Protein AF-A0A819U4Q6-F1 (afdb_monomer_lite)

Radius of gyration: 15.38 Å; chains: 1; bounding box: 32×33×44 Å

Organism: NCBI:txid433720

Foldseek 3Di:
DVCQVVDPDDPAAWDKDKDAPVAPVCPVHDIAIETEQPNVPDGPDQVCVVVVQVVCCVVDPPHHYDYDYPPDVVVVVRVVRVVVVVVVVVVVVD

pLDDT: mean 86.05, std 11.9, range [38.5, 95.38]

Structure (mmCIF, N/CA/C/O backbone):
data_AF-A0A819U4Q6-F1
#
_entry.id   AF-A0A819U4Q6-F1
#
loop_
_atom_site.group_PDB
_atom_site.id
_atom_site.type_symbol
_atom_site.label_atom_id
_atom_site.label_alt_id
_atom_site.label_comp_id
_atom_site.label_asym_id
_atom_site.label_entity_id
_atom_site.label_seq_id
_atom_site.pdbx_PDB_ins_code
_atom_site.Cartn_x
_atom_site.Cartn_y
_atom_site.Cartn_z
_atom_site.occupancy
_atom_site.B_iso_or_equiv
_atom_site.auth_seq_id
_atom_site.auth_comp_id
_atom_site.auth_asym_id
_atom_site.auth_atom_id
_atom_site.pdbx_PDB_model_num
ATOM 1 N N . ALA A 1 1 ? 9.837 -18.070 -0.884 1.00 52.59 1 ALA A N 1
ATOM 2 C CA . ALA A 1 1 ? 10.863 -17.119 -0.398 1.00 52.59 1 ALA A CA 1
ATOM 3 C C . ALA A 1 1 ? 12.278 -17.406 -0.926 1.00 52.59 1 ALA A C 1
ATOM 5 O O . ALA A 1 1 ? 12.897 -16.472 -1.402 1.00 52.59 1 ALA A O 1
ATOM 6 N N . ARG A 1 2 ? 12.801 -18.649 -0.916 1.00 38.50 2 ARG A N 1
ATOM 7 C CA . ARG A 1 2 ? 14.210 -18.930 -1.306 1.00 38.50 2 ARG A CA 1
ATOM 8 C C . ARG A 1 2 ? 14.632 -18.502 -2.726 1.00 38.50 2 ARG A C 1
ATOM 10 O O . ARG A 1 2 ? 15.805 -18.230 -2.922 1.00 38.50 2 ARG A O 1
ATOM 17 N N . LEU A 1 3 ? 13.706 -18.417 -3.684 1.00 51.00 3 LEU A N 1
ATOM 18 C CA . LEU A 1 3 ? 13.999 -18.011 -5.070 1.00 51.00 3 LEU A CA 1
ATOM 19 C C . LEU A 1 3 ? 13.847 -16.501 -5.329 1.00 51.00 3 LEU A C 1
ATOM 21 O O . LEU A 1 3 ? 14.268 -16.028 -6.376 1.00 51.00 3 LEU A O 1
ATOM 25 N N . ALA A 1 4 ? 13.274 -15.731 -4.395 1.00 54.53 4 ALA A N 1
ATOM 26 C CA . ALA A 1 4 ? 13.091 -14.288 -4.588 1.00 54.53 4 ALA A CA 1
ATOM 27 C C . ALA A 1 4 ? 14.435 -13.535 -4.616 1.00 54.53 4 ALA A C 1
ATOM 29 O O . ALA A 1 4 ? 14.561 -12.520 -5.289 1.00 54.53 4 ALA A O 1
ATOM 30 N N . ASN A 1 5 ? 15.455 -14.081 -3.948 1.00 54.88 5 ASN A N 1
ATOM 31 C CA . ASN A 1 5 ? 16.778 -13.469 -3.808 1.00 54.88 5 ASN A CA 1
ATOM 32 C C . ASN A 1 5 ? 17.690 -13.697 -5.033 1.00 54.88 5 ASN A C 1
ATOM 34 O O . ASN A 1 5 ? 18.826 -13.232 -5.034 1.00 54.88 5 ASN A O 1
ATOM 38 N N . TRP A 1 6 ? 17.223 -14.443 -6.041 1.00 57.81 6 TRP A N 1
ATOM 39 C CA . TRP A 1 6 ? 17.929 -14.715 -7.304 1.00 57.81 6 TRP A CA 1
ATOM 40 C C . TRP A 1 6 ? 17.238 -14.096 -8.519 1.00 57.81 6 TRP A C 1
ATOM 42 O O . TRP A 1 6 ? 17.669 -14.310 -9.648 1.00 57.81 6 TRP A O 1
ATOM 52 N N . SER A 1 7 ? 16.159 -13.344 -8.308 1.00 68.12 7 SER A N 1
ATOM 53 C CA . SER A 1 7 ? 15.531 -12.614 -9.399 1.00 68.12 7 SER A CA 1
ATOM 54 C C . SER A 1 7 ? 16.463 -11.492 -9.850 1.00 68.12 7 SER A C 1
ATOM 56 O O . SER A 1 7 ? 16.798 -10.613 -9.059 1.00 68.12 7 SER A O 1
ATOM 58 N N . GLU A 1 8 ? 16.846 -11.496 -11.126 1.00 76.25 8 GLU A N 1
ATOM 59 C CA . GLU A 1 8 ? 17.567 -10.377 -11.756 1.00 76.25 8 GLU A CA 1
ATOM 60 C C . GLU A 1 8 ? 16.701 -9.105 -11.832 1.00 76.25 8 GLU A C 1
ATOM 62 O O . GLU A 1 8 ? 17.204 -8.011 -12.079 1.00 76.25 8 GLU A O 1
ATOM 67 N N . TYR A 1 9 ? 15.394 -9.241 -11.578 1.00 69.88 9 TYR A N 1
ATOM 68 C CA . TYR A 1 9 ? 14.414 -8.165 -11.629 1.00 69.88 9 TYR A CA 1
ATOM 69 C C . TYR A 1 9 ? 13.747 -7.951 -10.269 1.00 69.88 9 TYR A C 1
ATOM 71 O O . TYR A 1 9 ? 13.280 -8.893 -9.622 1.00 69.88 9 TYR A O 1
ATOM 79 N N . ILE A 1 10 ? 13.651 -6.688 -9.854 1.00 68.12 10 ILE A N 1
ATOM 80 C CA . ILE A 1 10 ? 12.927 -6.279 -8.648 1.00 68.12 10 ILE A CA 1
ATOM 81 C C . ILE A 1 10 ? 11.431 -6.197 -8.978 1.00 68.12 10 ILE A C 1
ATOM 83 O O . ILE A 1 10 ? 11.014 -5.356 -9.770 1.00 68.12 10 ILE A O 1
ATOM 87 N N . CYS A 1 11 ? 10.613 -7.050 -8.352 1.00 70.38 11 CYS A N 1
ATOM 88 C CA . CYS A 1 11 ? 9.153 -7.021 -8.523 1.00 70.38 11 CYS A CA 1
ATOM 89 C C . CYS A 1 11 ? 8.470 -5.918 -7.698 1.00 70.38 11 CYS A C 1
ATOM 91 O O . CYS A 1 11 ? 7.378 -5.476 -8.045 1.00 70.38 11 CYS A O 1
ATOM 93 N N . TYR A 1 12 ? 9.090 -5.501 -6.593 1.00 80.50 12 TYR A N 1
ATOM 94 C CA . TYR A 1 12 ? 8.592 -4.459 -5.702 1.00 80.50 12 TYR A CA 1
ATOM 95 C C . TYR A 1 12 ? 9.734 -3.887 -4.859 1.00 80.50 12 TYR A C 1
ATOM 97 O O . TYR A 1 12 ? 10.564 -4.643 -4.355 1.00 80.50 12 TYR A O 1
ATOM 105 N N . ALA A 1 13 ? 9.748 -2.567 -4.687 1.00 84.19 13 ALA A N 1
ATOM 106 C CA . ALA A 1 13 ? 10.605 -1.872 -3.737 1.00 84.19 13 ALA A CA 1
ATOM 107 C C . ALA A 1 13 ? 9.809 -0.707 -3.137 1.00 84.19 13 ALA A C 1
ATOM 109 O O . ALA A 1 13 ? 9.360 0.176 -3.866 1.00 84.19 13 ALA A O 1
ATOM 110 N N . GLY A 1 14 ? 9.605 -0.738 -1.824 1.00 89.88 14 GLY A N 1
ATOM 111 C CA . GLY A 1 14 ? 8.781 0.224 -1.102 1.00 89.88 14 GLY A CA 1
ATOM 112 C C . GLY A 1 14 ? 8.445 -0.254 0.306 1.00 89.88 14 GLY A C 1
ATOM 113 O O . GLY A 1 14 ? 8.948 -1.299 0.737 1.00 89.88 14 GLY A O 1
ATOM 114 N N . GLU A 1 15 ? 7.584 0.491 0.990 1.00 91.81 15 GLU A N 1
ATOM 115 C CA . GLU A 1 15 ? 7.069 0.147 2.310 1.00 91.81 15 GLU A CA 1
ATOM 116 C C . GLU A 1 15 ? 5.594 -0.261 2.260 1.00 91.81 15 GLU A C 1
ATOM 118 O O . GLU A 1 15 ? 4.828 0.101 1.362 1.00 91.81 15 GLU A O 1
ATOM 123 N N . PHE A 1 16 ? 5.180 -1.041 3.257 1.00 93.00 16 PHE A N 1
ATOM 124 C CA . PHE A 1 16 ? 3.780 -1.394 3.430 1.00 93.00 16 PHE A CA 1
ATOM 125 C C . PHE A 1 16 ? 3.361 -1.305 4.893 1.00 93.00 16 PHE A C 1
ATOM 127 O O . PHE A 1 16 ? 4.138 -1.600 5.802 1.00 93.00 16 PHE A O 1
ATOM 134 N N . HIS A 1 17 ? 2.108 -0.925 5.121 1.00 92.12 17 HIS A N 1
ATOM 135 C CA . HIS A 1 17 ? 1.524 -0.843 6.454 1.00 92.12 17 HIS A CA 1
ATOM 136 C C . HIS A 1 17 ? 0.016 -1.098 6.421 1.00 92.12 17 HIS A C 1
ATOM 138 O O . HIS A 1 17 ? -0.646 -0.980 5.391 1.00 92.12 17 HIS A O 1
ATOM 144 N N . LEU A 1 18 ? -0.538 -1.461 7.575 1.00 92.81 18 LEU A N 1
ATOM 145 C CA . LEU A 1 18 ? -1.979 -1.592 7.765 1.00 92.81 18 LEU A CA 1
ATOM 146 C C . LEU A 1 18 ? -2.562 -0.253 8.206 1.00 92.81 18 LEU A C 1
ATOM 148 O O . LEU A 1 18 ? -1.985 0.422 9.060 1.00 92.81 18 LEU A O 1
ATOM 152 N N . ARG A 1 19 ? -3.740 0.092 7.687 1.00 92.50 19 ARG A N 1
ATOM 153 C CA . ARG A 1 19 ? -4.543 1.195 8.223 1.00 92.50 19 ARG A CA 1
ATOM 154 C C . ARG A 1 19 ? -6.035 0.866 8.186 1.00 92.50 19 ARG A C 1
ATOM 156 O O . ARG A 1 19 ? -6.453 0.036 7.374 1.00 92.50 19 ARG A O 1
ATOM 163 N N . PRO A 1 20 ? -6.863 1.528 9.006 1.00 93.50 20 PRO A N 1
ATOM 164 C CA . PRO A 1 20 ? -8.306 1.450 8.849 1.00 93.50 20 PRO A CA 1
ATOM 165 C C . PRO A 1 20 ? -8.717 2.074 7.514 1.00 93.50 20 PRO A C 1
ATOM 167 O O . PRO A 1 20 ? -8.346 3.210 7.206 1.00 93.50 20 PRO A O 1
ATOM 170 N N . LYS A 1 21 ? -9.519 1.349 6.739 1.00 90.06 21 LYS A N 1
ATOM 171 C CA . LYS A 1 21 ? -9.951 1.723 5.383 1.00 90.06 21 LYS A CA 1
ATOM 172 C C . LYS A 1 21 ? -10.677 3.066 5.335 1.00 90.06 21 LYS A C 1
ATOM 174 O O . LYS A 1 21 ? -10.600 3.795 4.352 1.00 90.06 21 LYS A O 1
ATOM 179 N N . PHE A 1 22 ? -11.373 3.409 6.416 1.00 87.19 22 PHE A N 1
ATOM 180 C CA . PHE A 1 22 ? -12.146 4.645 6.537 1.00 87.19 22 PHE A CA 1
ATOM 181 C C . PHE A 1 22 ? -11.458 5.710 7.404 1.00 87.19 22 PHE A C 1
ATOM 183 O O . PHE A 1 22 ? -12.117 6.631 7.890 1.00 87.19 22 PHE A O 1
ATOM 190 N N . GLY A 1 23 ? -10.140 5.589 7.585 1.00 85.75 23 GLY A N 1
ATOM 191 C CA . GLY A 1 23 ? -9.309 6.536 8.320 1.00 85.75 23 GLY A CA 1
ATOM 192 C C . GLY A 1 2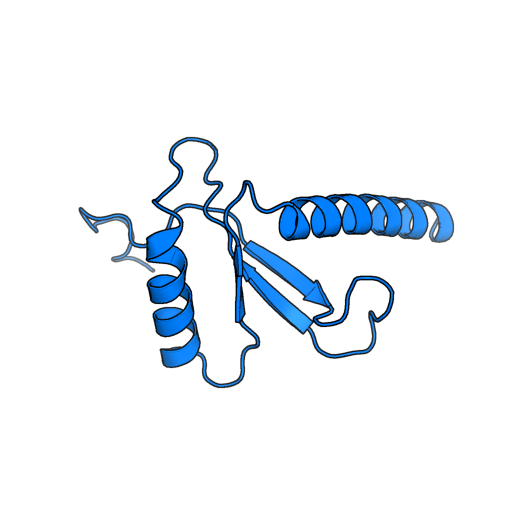3 ? -9.150 6.204 9.802 1.00 85.75 23 GLY A C 1
ATOM 193 O O . GLY A 1 23 ? -9.914 5.443 10.398 1.00 85.75 23 GLY A O 1
ATOM 194 N N . TRP A 1 24 ? -8.145 6.813 10.427 1.00 87.50 24 TRP A N 1
ATOM 195 C CA . TRP A 1 24 ? -7.700 6.438 11.769 1.00 87.50 24 TRP A CA 1
ATOM 196 C C . TRP A 1 24 ? -8.678 6.758 12.911 1.00 87.50 24 TRP A C 1
ATOM 198 O O . TRP A 1 24 ? -8.452 6.360 14.052 1.00 87.50 24 TRP A O 1
ATOM 208 N N . THR A 1 25 ? -9.785 7.443 12.625 1.00 84.12 25 THR A N 1
ATOM 209 C CA . THR A 1 25 ? -10.880 7.664 13.581 1.00 84.12 25 THR A CA 1
ATOM 210 C C . THR A 1 25 ? -11.823 6.463 13.701 1.00 84.12 25 THR A C 1
ATOM 212 O O . THR A 1 25 ? -12.571 6.380 14.674 1.00 84.12 25 THR A O 1
ATOM 215 N N . LYS A 1 26 ? -11.785 5.518 12.752 1.00 85.44 26 LYS A N 1
ATOM 216 C CA . LYS A 1 26 ? -12.677 4.350 12.673 1.00 85.44 26 LYS A CA 1
ATOM 217 C C . LYS A 1 26 ? -11.908 3.033 12.825 1.00 85.44 26 LYS A C 1
ATOM 219 O O . LYS A 1 26 ? -11.920 2.183 11.944 1.00 85.44 26 LYS A O 1
ATOM 224 N N . LEU A 1 27 ? -11.238 2.858 13.964 1.00 80.00 27 LEU A N 1
ATOM 225 C CA . LEU A 1 27 ? -10.376 1.694 14.242 1.00 80.00 27 LEU A CA 1
ATOM 226 C C . LEU A 1 27 ? -11.120 0.343 14.297 1.00 80.00 27 LEU A C 1
ATOM 228 O O . LEU A 1 27 ? -10.509 -0.696 14.061 1.00 80.00 27 LEU A O 1
ATOM 232 N N . ASN A 1 28 ? -12.421 0.355 14.601 1.00 80.50 28 ASN A N 1
ATOM 233 C CA . ASN A 1 28 ? -13.244 -0.856 14.749 1.00 80.50 28 ASN A CA 1
ATOM 234 C C . ASN A 1 28 ? -13.865 -1.345 13.429 1.00 80.50 28 ASN A C 1
ATOM 236 O O . ASN A 1 28 ? -14.710 -2.236 13.447 1.00 80.50 28 ASN A O 1
ATOM 240 N N . ASP A 1 29 ? -13.510 -0.716 12.312 1.00 85.50 29 ASP A N 1
ATOM 241 C CA . ASP A 1 29 ? -14.075 -0.994 10.994 1.00 85.50 29 ASP A CA 1
ATOM 242 C C . ASP A 1 29 ? -13.123 -1.874 10.159 1.00 85.50 29 ASP A C 1
ATOM 244 O O . ASP A 1 29 ? -12.173 -2.467 10.677 1.00 85.50 29 ASP A O 1
ATOM 248 N N . GLU A 1 30 ? -13.369 -1.974 8.855 1.00 91.19 30 GLU A N 1
ATOM 249 C CA . GLU A 1 30 ? -12.499 -2.676 7.917 1.00 91.19 30 GLU A CA 1
ATOM 250 C C . GLU A 1 30 ? -11.081 -2.091 7.865 1.00 91.19 30 GLU A C 1
ATOM 252 O O . GLU A 1 30 ? -10.862 -0.876 7.866 1.00 91.19 30 GLU A O 1
ATOM 257 N N . TRP A 1 31 ? -10.109 -2.986 7.710 1.00 93.56 31 TRP A N 1
ATOM 258 C CA . TRP A 1 31 ? -8.703 -2.650 7.525 1.00 93.56 31 TRP A CA 1
ATOM 259 C C . TRP A 1 31 ? -8.288 -2.859 6.075 1.00 93.56 31 TRP A C 1
ATOM 261 O O . TRP A 1 31 ? -8.848 -3.700 5.366 1.00 93.56 31 TRP A O 1
ATOM 271 N N . GLU A 1 32 ? -7.292 -2.096 5.645 1.00 95.12 32 GLU A N 1
ATOM 272 C CA . GLU A 1 32 ? -6.647 -2.248 4.350 1.00 95.12 32 GLU A CA 1
ATOM 273 C C . GLU A 1 32 ? -5.126 -2.291 4.480 1.00 95.12 32 GLU A C 1
ATOM 275 O O . GLU A 1 32 ? -4.534 -1.720 5.401 1.00 95.12 32 GLU A O 1
ATOM 280 N N . LEU A 1 33 ? -4.507 -2.989 3.533 1.00 95.38 33 LEU A N 1
ATOM 281 C CA . LEU A 1 33 ? -3.068 -3.057 3.371 1.00 95.38 33 LEU A CA 1
ATOM 282 C C . LEU A 1 33 ? -2.639 -2.009 2.346 1.00 95.38 33 LEU A C 1
ATOM 284 O O . LEU A 1 33 ? -3.053 -2.045 1.183 1.00 95.38 33 LEU A O 1
ATOM 288 N N . VAL A 1 34 ? -1.826 -1.069 2.804 1.00 95.00 34 VAL A N 1
ATOM 289 C CA . VAL A 1 34 ? -1.288 0.030 2.012 1.00 95.00 34 VAL A CA 1
ATOM 290 C C . VAL A 1 34 ? 0.120 -0.332 1.582 1.00 95.00 34 VAL A C 1
ATOM 292 O O . VAL A 1 34 ? 0.924 -0.713 2.426 1.00 95.00 34 VAL A O 1
ATOM 295 N N . PHE A 1 35 ? 0.418 -0.182 0.295 1.00 94.88 35 PHE A N 1
ATOM 296 C CA . PHE A 1 35 ? 1.775 -0.264 -0.242 1.00 94.88 35 PHE A CA 1
ATOM 297 C C . PHE A 1 35 ? 2.160 1.059 -0.892 1.00 94.88 35 PHE A C 1
ATOM 299 O O . PHE A 1 35 ? 1.346 1.670 -1.585 1.00 94.88 35 PHE A O 1
ATOM 306 N N . ASP A 1 36 ? 3.412 1.458 -0.745 1.00 94.06 36 ASP A N 1
ATOM 307 C CA . ASP A 1 36 ? 3.998 2.567 -1.490 1.00 94.06 36 ASP A CA 1
ATOM 308 C C . ASP A 1 36 ? 5.253 2.135 -2.253 1.00 94.06 36 ASP A C 1
ATOM 310 O O . ASP A 1 36 ? 5.650 0.971 -2.227 1.00 94.06 36 ASP A O 1
ATOM 314 N N . ASN A 1 37 ? 5.848 3.069 -2.987 1.00 92.69 37 ASN A N 1
ATOM 315 C CA . ASN A 1 37 ? 7.099 2.913 -3.729 1.00 92.69 37 ASN A CA 1
ATOM 316 C C . ASN A 1 37 ? 8.291 3.626 -3.048 1.00 92.69 37 ASN A C 1
ATOM 318 O O . ASN A 1 37 ? 9.282 3.941 -3.714 1.00 92.69 37 ASN A O 1
ATOM 322 N N . ALA A 1 38 ? 8.234 3.912 -1.744 1.00 89.56 38 ALA A N 1
ATOM 323 C CA . ALA A 1 38 ? 9.346 4.504 -0.997 1.00 89.56 38 ALA A CA 1
ATOM 324 C C . ALA A 1 38 ? 10.285 3.423 -0.454 1.00 89.56 38 ALA A C 1
ATOM 326 O O . ALA A 1 38 ? 10.160 2.991 0.681 1.00 89.56 38 ALA A O 1
ATOM 327 N N . SER A 1 39 ? 11.267 2.973 -1.241 1.00 80.06 39 SER A N 1
ATOM 328 C CA . SER A 1 39 ? 12.234 1.969 -0.754 1.00 80.06 39 SER A CA 1
ATOM 329 C C . SER A 1 39 ? 13.439 2.563 -0.003 1.00 80.06 39 SER A C 1
ATOM 331 O O . SER A 1 39 ? 14.339 1.823 0.400 1.00 80.06 39 SER A O 1
ATOM 333 N N . GLY A 1 40 ? 13.538 3.893 0.093 1.00 78.12 40 GLY A N 1
ATOM 334 C CA . GLY A 1 40 ? 14.679 4.617 0.672 1.00 78.12 40 GLY A CA 1
ATOM 335 C C . GLY A 1 40 ? 15.916 4.741 -0.235 1.00 78.12 40 GLY A C 1
ATOM 336 O O . GLY A 1 40 ? 16.603 5.756 -0.175 1.00 78.12 40 GLY A O 1
ATOM 337 N N . THR A 1 41 ? 16.192 3.762 -1.103 1.00 77.06 41 THR A N 1
ATOM 338 C CA . THR A 1 41 ? 17.351 3.766 -2.025 1.00 77.06 41 THR A CA 1
ATOM 339 C C . THR A 1 41 ? 16.960 3.810 -3.501 1.00 77.06 41 THR A C 1
ATOM 341 O O . THR A 1 41 ? 17.691 4.381 -4.308 1.00 77.06 41 THR A O 1
ATOM 344 N N . TYR A 1 42 ? 15.806 3.247 -3.863 1.00 77.06 42 TYR A N 1
ATOM 345 C CA . TYR A 1 42 ? 15.275 3.266 -5.221 1.00 77.06 42 TYR A CA 1
ATOM 346 C C . TYR A 1 42 ? 13.747 3.257 -5.189 1.00 77.06 42 TYR A C 1
ATOM 348 O O . TYR A 1 42 ? 13.141 2.338 -4.654 1.00 77.06 42 TYR A O 1
ATOM 356 N N . SER A 1 43 ? 13.116 4.254 -5.801 1.00 83.12 43 SER A N 1
ATOM 357 C CA . SER A 1 43 ? 11.657 4.316 -5.906 1.00 83.12 43 SER A CA 1
ATOM 358 C C . SER A 1 43 ? 11.199 3.887 -7.301 1.00 83.12 43 SER A C 1
ATOM 360 O O . SER A 1 43 ? 11.455 4.617 -8.264 1.00 83.12 43 SER A O 1
ATOM 362 N N . PRO A 1 44 ? 10.526 2.728 -7.443 1.00 84.12 44 PRO A N 1
ATOM 363 C CA . PRO A 1 44 ? 9.919 2.318 -8.705 1.00 84.12 44 PRO A CA 1
ATOM 364 C C . PRO A 1 44 ? 8.895 3.338 -9.218 1.00 84.12 44 PRO A C 1
ATOM 366 O O . PRO A 1 44 ? 8.272 4.061 -8.437 1.00 84.12 44 PRO A O 1
ATOM 369 N N . ASN A 1 45 ? 8.679 3.365 -10.539 1.00 88.69 45 ASN A N 1
ATOM 370 C CA . ASN A 1 45 ? 7.660 4.219 -11.155 1.00 88.69 45 ASN A CA 1
ATOM 371 C C . ASN A 1 45 ? 6.274 3.916 -10.550 1.00 88.69 45 ASN A C 1
ATOM 373 O O . ASN A 1 45 ? 5.824 2.768 -10.566 1.00 88.69 45 ASN A O 1
ATOM 377 N N . ALA A 1 46 ? 5.597 4.954 -10.054 1.00 91.19 46 ALA A N 1
ATOM 378 C CA . ALA A 1 46 ? 4.268 4.868 -9.457 1.00 91.19 46 ALA A CA 1
ATOM 379 C C . ALA A 1 46 ? 3.213 4.282 -10.413 1.00 91.19 46 ALA A C 1
ATOM 381 O O . ALA A 1 46 ? 2.282 3.614 -9.969 1.00 91.19 46 ALA A O 1
ATOM 382 N N . GLU A 1 47 ? 3.384 4.431 -11.730 1.00 91.12 47 GLU A N 1
ATOM 383 C CA . GLU A 1 47 ? 2.503 3.815 -12.732 1.00 91.12 47 GLU A CA 1
ATOM 384 C C . GLU A 1 47 ? 2.482 2.280 -12.642 1.00 91.12 47 GLU A C 1
ATOM 386 O O . GLU A 1 47 ? 1.507 1.648 -13.043 1.00 91.12 47 GLU A O 1
ATOM 391 N N . LEU A 1 48 ? 3.525 1.658 -12.077 1.00 90.00 48 LEU A N 1
ATOM 392 C CA . LEU A 1 48 ? 3.601 0.207 -11.890 1.00 90.00 48 LEU A CA 1
ATOM 393 C C . LEU A 1 48 ? 2.854 -0.279 -10.642 1.00 90.00 48 LEU A C 1
ATOM 395 O O . LEU A 1 48 ? 2.590 -1.478 -10.523 1.00 90.00 48 LEU A O 1
ATOM 399 N N . LEU A 1 49 ? 2.450 0.616 -9.736 1.00 92.19 49 LEU A N 1
ATOM 400 C CA . LEU A 1 49 ? 1.727 0.251 -8.515 1.00 92.19 49 LEU A CA 1
ATOM 401 C C . LEU A 1 49 ? 0.387 -0.432 -8.812 1.00 92.19 49 LEU A C 1
ATOM 403 O O . LEU A 1 49 ? -0.029 -1.333 -8.083 1.00 92.19 49 LEU A O 1
ATOM 407 N N . ILE A 1 50 ? -0.257 -0.098 -9.935 1.00 93.62 50 ILE A N 1
ATOM 408 C CA . ILE A 1 50 ? -1.477 -0.790 -10.364 1.00 93.62 50 ILE A CA 1
ATOM 409 C C . ILE A 1 50 ? -1.229 -2.278 -10.646 1.00 93.62 50 ILE A C 1
ATOM 411 O O . ILE A 1 50 ? -2.095 -3.112 -10.374 1.00 93.62 50 ILE A O 1
ATOM 415 N N . ASN A 1 51 ? -0.048 -2.630 -11.161 1.00 92.88 51 ASN A N 1
ATOM 416 C CA . ASN A 1 51 ? 0.319 -4.017 -11.434 1.00 92.88 51 ASN A CA 1
ATOM 417 C C . ASN A 1 51 ? 0.581 -4.766 -10.130 1.00 92.88 51 ASN A C 1
ATOM 419 O O . ASN A 1 51 ? 0.101 -5.888 -9.975 1.00 92.88 51 ASN A O 1
ATOM 423 N N . LEU A 1 52 ? 1.251 -4.121 -9.168 1.00 91.88 52 LEU A N 1
ATOM 424 C CA . LEU A 1 52 ? 1.428 -4.661 -7.821 1.00 91.88 52 LEU A CA 1
ATOM 425 C C . LEU A 1 52 ? 0.074 -4.943 -7.159 1.00 91.88 52 LEU A C 1
ATOM 427 O O . LEU A 1 52 ? -0.160 -6.052 -6.683 1.00 91.88 52 LEU A O 1
ATOM 431 N N . LYS A 1 53 ? -0.849 -3.975 -7.195 1.00 94.31 53 LYS A N 1
ATOM 432 C CA . LYS A 1 53 ? -2.201 -4.140 -6.649 1.00 94.31 53 LYS A CA 1
ATOM 433 C C . LYS A 1 53 ? -2.923 -5.332 -7.275 1.00 94.31 53 LYS A C 1
ATOM 435 O O . LYS A 1 53 ? -3.474 -6.159 -6.553 1.00 94.31 53 LYS A O 1
ATOM 440 N N . LYS A 1 54 ? -2.902 -5.446 -8.608 1.00 94.19 54 LYS A N 1
ATOM 441 C CA . LYS A 1 54 ? -3.516 -6.572 -9.332 1.00 94.19 54 LYS A CA 1
ATOM 442 C C . LYS A 1 54 ? -2.889 -7.908 -8.943 1.00 94.19 54 LYS A C 1
ATOM 444 O O . LYS A 1 54 ? -3.621 -8.859 -8.691 1.00 94.19 54 LYS A O 1
ATOM 449 N N . LEU A 1 55 ? -1.560 -7.973 -8.870 1.00 92.88 55 LEU A N 1
ATOM 450 C CA . LEU A 1 55 ? -0.833 -9.178 -8.478 1.00 92.88 55 LEU A CA 1
ATOM 451 C C . LEU A 1 55 ? -1.232 -9.628 -7.069 1.00 92.88 55 LEU A C 1
ATOM 453 O O . LEU A 1 55 ? -1.522 -10.803 -6.857 1.00 92.88 55 LEU A O 1
ATOM 457 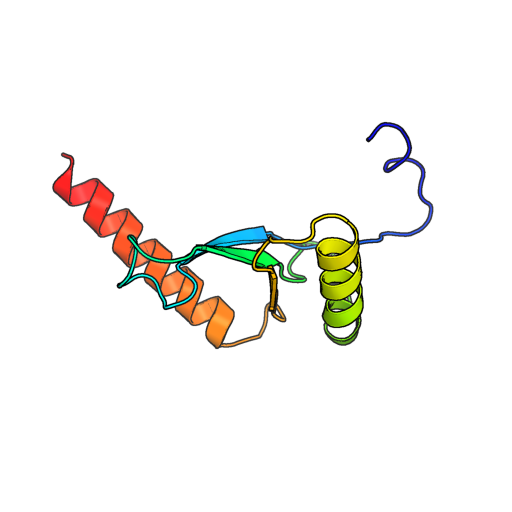N N . LEU A 1 56 ? -1.266 -8.705 -6.110 1.00 93.56 56 LEU A N 1
ATOM 458 C CA . LEU A 1 56 ? -1.610 -9.035 -4.733 1.00 93.56 56 LEU A CA 1
ATOM 459 C C . LEU A 1 56 ? -3.073 -9.471 -4.602 1.00 93.56 56 LEU A C 1
ATOM 461 O O . LEU A 1 56 ? -3.340 -10.485 -3.969 1.00 93.56 56 LEU A O 1
ATOM 465 N N . LEU A 1 57 ? -4.007 -8.768 -5.249 1.00 95.19 57 LEU A N 1
ATOM 466 C CA . LEU A 1 57 ? -5.425 -9.149 -5.250 1.00 95.19 57 LEU A CA 1
ATOM 467 C C . LEU A 1 57 ? -5.669 -10.504 -5.926 1.00 95.19 57 LEU A C 1
ATOM 469 O O . LEU A 1 57 ? -6.534 -11.255 -5.485 1.00 95.19 57 LEU A O 1
ATOM 473 N N . PHE A 1 58 ? -4.904 -10.829 -6.971 1.00 94.75 58 PHE A N 1
ATOM 474 C CA . PHE A 1 58 ? -4.971 -12.133 -7.628 1.00 94.75 58 PHE A CA 1
ATOM 475 C C . PHE A 1 58 ? -4.528 -13.268 -6.695 1.00 94.75 58 PHE A C 1
ATOM 477 O O . PHE A 1 58 ? -5.172 -14.311 -6.649 1.00 94.75 58 PHE A O 1
ATOM 484 N N . ASN A 1 59 ? -3.445 -13.067 -5.937 1.00 93.62 59 ASN A N 1
ATOM 485 C CA . ASN A 1 59 ? -2.921 -14.087 -5.0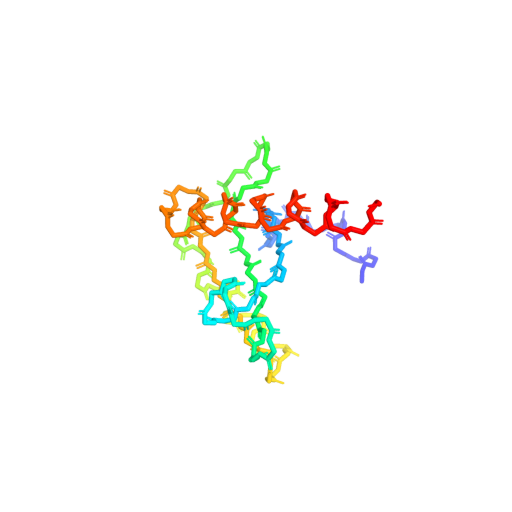24 1.00 93.62 59 ASN A CA 1
ATOM 486 C C . ASN A 1 59 ? -3.693 -14.175 -3.698 1.00 93.62 59 ASN A C 1
ATOM 488 O O . ASN A 1 59 ? -3.732 -15.240 -3.085 1.00 93.62 59 ASN A O 1
ATOM 492 N N . PHE A 1 60 ? -4.303 -13.074 -3.253 1.00 93.69 60 PHE A N 1
ATOM 493 C CA . PHE A 1 60 ? -4.984 -12.969 -1.963 1.00 93.69 60 PHE A CA 1
ATOM 494 C C . PHE A 1 60 ? -6.394 -12.379 -2.124 1.00 93.69 60 PHE A C 1
ATOM 496 O O . PHE A 1 60 ? -6.651 -11.245 -1.699 1.00 93.69 60 PHE A O 1
ATOM 503 N N . PRO A 1 61 ? -7.329 -13.130 -2.738 1.00 91.88 61 PRO A N 1
ATOM 504 C CA . PRO A 1 61 ? -8.707 -12.681 -2.868 1.00 91.88 61 PRO A CA 1
ATOM 505 C C . PRO A 1 61 ? -9.324 -12.481 -1.476 1.00 91.88 61 PRO A C 1
ATOM 507 O O . PRO A 1 61 ? -9.281 -13.372 -0.631 1.00 91.88 61 PRO A O 1
ATOM 510 N N . GLY A 1 62 ? -9.891 -11.296 -1.238 1.00 89.94 62 GLY A N 1
ATOM 511 C CA . GLY A 1 62 ? -10.505 -10.917 0.041 1.00 89.94 62 GLY A CA 1
ATOM 512 C C . GLY A 1 62 ? -9.693 -9.929 0.882 1.00 89.94 62 GLY A C 1
ATOM 513 O O . GLY A 1 62 ? -10.236 -9.374 1.833 1.00 89.94 62 GLY A O 1
ATOM 514 N N . LEU A 1 63 ? -8.435 -9.644 0.526 1.00 92.56 63 LEU A N 1
ATOM 515 C CA . LEU A 1 63 ? -7.704 -8.534 1.139 1.00 92.56 63 LEU A CA 1
ATOM 516 C C . LEU A 1 63 ? -8.115 -7.194 0.516 1.00 92.56 63 LEU A C 1
ATOM 518 O O . LEU A 1 63 ? -8.145 -7.036 -0.705 1.00 92.56 63 LEU A O 1
ATOM 522 N N . ASN A 1 64 ? -8.363 -6.198 1.365 1.00 94.81 64 ASN A N 1
ATOM 523 C CA . ASN A 1 64 ? -8.437 -4.804 0.941 1.00 94.81 64 ASN A CA 1
ATOM 524 C C . ASN A 1 64 ? -7.009 -4.303 0.697 1.00 94.81 64 ASN A C 1
ATOM 526 O O . ASN A 1 64 ? -6.221 -4.209 1.637 1.00 94.81 64 ASN A O 1
ATOM 530 N N . ILE A 1 65 ? -6.669 -3.998 -0.556 1.00 95.38 65 ILE A N 1
ATOM 531 C CA . ILE A 1 65 ? -5.326 -3.547 -0.939 1.00 95.38 65 ILE A CA 1
ATOM 532 C C . ILE A 1 65 ? -5.414 -2.200 -1.642 1.00 95.38 65 ILE A C 1
ATOM 534 O O . ILE A 1 65 ? -6.161 -2.023 -2.615 1.00 95.38 65 ILE A O 1
ATOM 538 N N . THR A 1 66 ? -4.596 -1.262 -1.184 1.00 94.81 66 THR A N 1
ATOM 539 C CA . THR A 1 66 ? -4.413 0.036 -1.819 1.00 94.81 66 THR A CA 1
ATOM 540 C C . THR A 1 66 ? -2.934 0.325 -2.028 1.00 94.81 66 THR A C 1
ATOM 542 O O . THR A 1 66 ? -2.065 -0.241 -1.366 1.00 94.81 66 THR A O 1
ATOM 545 N N . THR A 1 67 ? -2.653 1.176 -3.004 1.00 95.12 67 THR A N 1
ATOM 546 C CA . THR A 1 67 ? -1.294 1.530 -3.393 1.00 95.12 67 THR A CA 1
ATOM 547 C C . THR A 1 67 ? -1.204 3.029 -3.593 1.00 95.12 67 THR A C 1
ATOM 549 O O . THR A 1 67 ? -2.070 3.583 -4.273 1.00 95.12 67 THR A O 1
ATOM 552 N N . TYR A 1 68 ? -0.160 3.656 -3.065 1.00 94.81 68 TYR A N 1
ATOM 553 C CA . TYR A 1 68 ? 0.080 5.091 -3.196 1.00 94.81 68 TYR A CA 1
ATOM 554 C C . TYR A 1 68 ? 1.475 5.371 -3.733 1.00 94.81 68 TYR A C 1
ATOM 556 O O . TYR A 1 68 ? 2.417 4.634 -3.453 1.00 94.81 68 TYR A O 1
ATOM 564 N N . ASP A 1 69 ? 1.613 6.456 -4.490 1.00 93.94 69 ASP A N 1
ATOM 565 C CA . ASP A 1 69 ? 2.935 7.042 -4.689 1.00 93.94 69 ASP A CA 1
ATOM 566 C C . ASP A 1 69 ? 3.411 7.613 -3.349 1.00 93.94 69 ASP A C 1
ATOM 568 O O . ASP A 1 69 ? 2.620 8.160 -2.581 1.00 93.94 69 ASP A O 1
ATOM 572 N N . TYR A 1 70 ? 4.702 7.538 -3.061 1.00 91.06 70 TYR A N 1
ATOM 573 C CA . TYR A 1 70 ? 5.258 8.086 -1.829 1.00 91.06 70 TYR A CA 1
ATOM 574 C C . TYR A 1 70 ? 5.092 9.608 -1.720 1.00 91.06 70 TYR A C 1
ATOM 576 O O . TYR A 1 70 ? 5.166 10.182 -0.634 1.00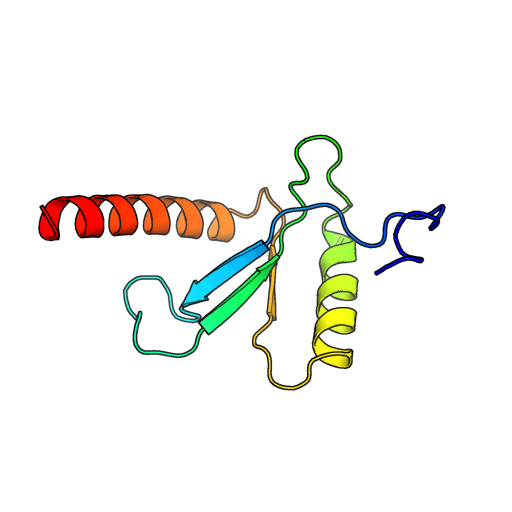 91.06 70 TYR A O 1
ATOM 584 N N . LYS A 1 71 ? 4.883 10.272 -2.863 1.00 91.94 71 LYS A N 1
ATOM 585 C CA . LYS A 1 71 ? 4.576 11.704 -2.958 1.00 91.94 71 LYS A CA 1
ATOM 586 C C . LYS A 1 71 ? 3.089 12.014 -2.805 1.00 91.94 71 LYS A C 1
ATOM 588 O O . LYS A 1 71 ? 2.725 13.188 -2.832 1.00 91.94 71 LYS A O 1
ATOM 593 N N . ASP A 1 72 ? 2.238 10.998 -2.694 1.00 93.88 72 ASP A N 1
ATOM 594 C CA . ASP A 1 72 ? 0.801 11.195 -2.587 1.00 93.88 72 ASP A CA 1
ATOM 595 C C . ASP A 1 72 ? 0.468 11.886 -1.251 1.00 93.88 72 ASP A C 1
ATOM 597 O O . ASP A 1 72 ? 0.829 11.378 -0.180 1.00 93.88 72 ASP A O 1
ATOM 601 N N . PRO A 1 73 ? -0.218 13.044 -1.275 1.00 93.81 73 PRO A N 1
ATOM 602 C CA . PRO A 1 73 ? -0.587 13.750 -0.054 1.00 93.81 73 PRO A CA 1
ATOM 603 C C . PRO A 1 73 ? -1.463 12.895 0.872 1.00 93.81 73 PRO A C 1
ATOM 605 O O . PRO A 1 73 ? -1.320 12.986 2.087 1.00 93.81 73 PRO A O 1
ATOM 608 N N . MET A 1 74 ? -2.299 11.997 0.338 1.00 90.81 74 MET A N 1
ATOM 609 C CA . MET A 1 74 ? -3.141 11.119 1.156 1.00 90.81 74 MET A CA 1
ATOM 610 C C . MET A 1 74 ? -2.321 10.118 1.974 1.00 90.81 74 MET A C 1
ATOM 612 O O . MET A 1 74 ? -2.710 9.763 3.090 1.00 90.81 74 MET A O 1
ATOM 616 N N . LEU A 1 75 ? -1.199 9.637 1.428 1.00 91.81 75 LEU A N 1
ATOM 617 C CA . LEU A 1 75 ? -0.291 8.749 2.150 1.00 91.81 75 LEU A CA 1
ATOM 618 C C . LEU A 1 75 ? 0.378 9.505 3.298 1.00 91.81 75 LEU A C 1
ATOM 620 O O . LEU A 1 75 ? 0.391 9.025 4.432 1.00 91.81 75 LEU A O 1
ATOM 624 N N . ARG A 1 76 ? 0.872 10.712 3.011 1.00 92.75 76 ARG A N 1
ATOM 625 C CA . ARG A 1 76 ? 1.495 11.581 4.009 1.00 92.75 76 ARG A CA 1
ATOM 626 C C . ARG A 1 76 ? 0.534 11.901 5.156 1.00 92.75 76 ARG A C 1
ATOM 628 O O . ARG A 1 76 ? 0.882 11.675 6.313 1.00 92.75 76 ARG A O 1
ATOM 635 N N . ASP A 1 77 ? -0.680 12.344 4.839 1.00 92.75 77 ASP A N 1
ATOM 636 C CA . ASP A 1 77 ? -1.708 12.667 5.833 1.00 92.75 77 ASP A CA 1
ATOM 637 C C . ASP A 1 77 ? -2.055 11.447 6.700 1.00 92.75 77 ASP A C 1
ATOM 639 O O . ASP A 1 77 ? -2.252 11.558 7.912 1.00 92.75 77 ASP A O 1
ATOM 643 N N . SER A 1 78 ? -2.095 10.257 6.092 1.00 91.50 78 SER A N 1
ATOM 644 C CA . S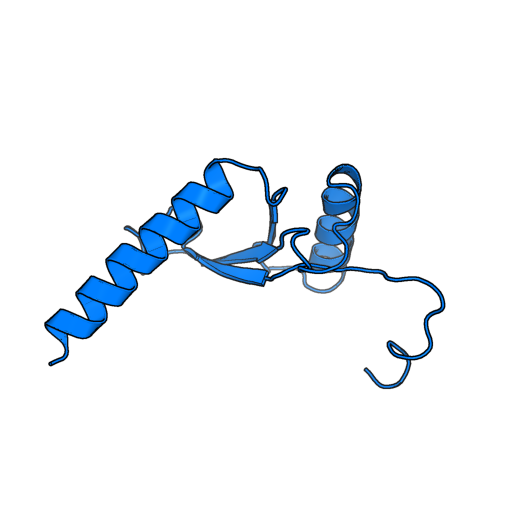ER A 1 78 ? -2.330 8.998 6.801 1.00 91.50 78 SER A CA 1
ATOM 645 C C . SER A 1 78 ? -1.216 8.688 7.807 1.00 91.50 78 SER A C 1
ATOM 647 O O . SER A 1 78 ? -1.514 8.278 8.929 1.00 91.50 78 SER A O 1
ATOM 649 N N . ILE A 1 79 ? 0.051 8.892 7.441 1.00 91.19 79 ILE A N 1
ATOM 650 C CA . ILE A 1 79 ? 1.196 8.657 8.335 1.00 91.19 79 ILE A CA 1
ATOM 651 C C . ILE A 1 79 ? 1.210 9.683 9.478 1.00 91.19 79 ILE A C 1
ATOM 653 O O . ILE A 1 79 ? 1.376 9.309 10.639 1.00 91.19 79 ILE A O 1
ATOM 657 N N . GLU A 1 80 ? 0.958 10.961 9.188 1.00 92.94 80 GLU A N 1
ATOM 658 C CA . GLU A 1 80 ? 0.895 12.008 10.218 1.00 92.94 80 GLU A CA 1
ATOM 659 C C . GLU A 1 80 ? -0.227 11.729 11.241 1.00 92.94 80 GLU A C 1
ATOM 661 O O . GLU A 1 80 ? -0.028 11.854 12.455 1.00 92.94 80 GLU A O 1
ATOM 666 N N . GLN A 1 81 ? -1.396 11.268 10.785 1.00 91.75 81 GLN A N 1
ATOM 667 C CA . GLN A 1 81 ? -2.488 10.849 11.673 1.00 91.75 81 GLN A CA 1
ATOM 668 C C . GLN A 1 81 ? -2.117 9.640 12.539 1.00 91.75 81 GLN A C 1
ATOM 670 O O . GLN A 1 81 ? -2.444 9.620 13.733 1.00 91.75 81 GLN A O 1
ATOM 675 N N . LEU A 1 82 ? -1.419 8.655 11.964 1.00 90.69 82 LEU A N 1
ATOM 676 C CA . LEU A 1 82 ? -0.913 7.498 12.700 1.00 90.69 82 LEU A CA 1
ATOM 677 C C . LEU A 1 82 ? 0.019 7.934 13.832 1.00 90.69 82 LEU A C 1
ATOM 679 O O . LEU A 1 82 ? -0.160 7.493 14.968 1.00 90.69 82 LEU A O 1
ATOM 683 N N . GLU A 1 83 ? 0.965 8.839 13.567 1.00 91.25 83 GLU A N 1
ATOM 684 C CA . GLU A 1 83 ? 1.872 9.352 14.599 1.00 91.25 83 GLU A CA 1
ATOM 685 C C . GLU A 1 83 ? 1.120 10.011 15.760 1.00 91.25 83 GLU A C 1
ATOM 687 O O . GLU A 1 83 ? 1.429 9.767 16.931 1.00 91.25 83 GLU A O 1
ATOM 692 N N . ILE A 1 84 ? 0.115 10.838 15.455 1.00 91.81 84 ILE A N 1
ATOM 693 C CA . ILE A 1 84 ? -0.700 11.519 16.468 1.00 91.81 84 ILE A CA 1
ATOM 694 C C . ILE A 1 84 ? -1.418 10.494 17.349 1.00 91.81 84 ILE A C 1
ATOM 696 O O . ILE A 1 84 ? -1.426 10.621 18.578 1.00 91.81 84 ILE A O 1
ATOM 700 N N . ILE A 1 85 ? -2.016 9.471 16.742 1.00 88.75 85 ILE A N 1
ATOM 701 C CA . ILE A 1 85 ? -2.782 8.452 17.464 1.00 88.75 85 ILE A CA 1
ATOM 702 C C . ILE A 1 85 ? -1.865 7.540 18.270 1.00 88.75 85 ILE A C 1
ATOM 704 O O . ILE A 1 85 ? -2.164 7.272 19.432 1.00 88.75 85 ILE A O 1
ATOM 708 N N . ALA A 1 86 ? -0.718 7.146 17.720 1.00 88.69 86 ALA A N 1
ATOM 709 C CA . ALA A 1 86 ? 0.288 6.374 18.438 1.00 88.69 86 ALA A CA 1
ATOM 710 C C . ALA A 1 86 ? 0.805 7.131 19.673 1.00 88.69 86 ALA A C 1
ATOM 712 O O . ALA A 1 86 ? 0.899 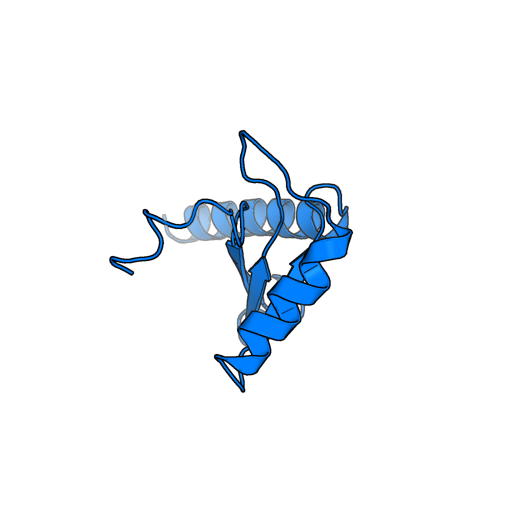6.554 20.759 1.00 88.69 86 ALA A O 1
ATOM 713 N N . ARG A 1 87 ? 1.067 8.443 19.553 1.00 91.50 87 ARG A N 1
ATOM 714 C CA . ARG A 1 87 ? 1.446 9.297 20.695 1.00 91.50 87 ARG A CA 1
ATOM 715 C C . ARG A 1 87 ? 0.335 9.370 21.745 1.00 91.50 87 ARG A C 1
ATOM 717 O O . ARG A 1 87 ? 0.615 9.202 22.929 1.00 91.50 87 ARG A O 1
ATOM 724 N N . ARG A 1 88 ? -0.922 9.575 21.333 1.00 89.06 88 ARG A N 1
ATOM 725 C CA . ARG A 1 88 ? -2.080 9.588 22.251 1.00 89.06 88 ARG A CA 1
ATOM 726 C C . ARG A 1 88 ? -2.243 8.256 22.981 1.00 89.06 88 ARG A C 1
ATOM 728 O O . ARG A 1 88 ? -2.419 8.250 24.193 1.00 89.06 88 ARG A O 1
ATOM 735 N N . TYR A 1 89 ? -2.144 7.141 22.260 1.00 85.81 89 TYR A N 1
ATOM 736 C CA . TYR A 1 89 ? -2.243 5.802 22.836 1.00 85.81 89 TYR A CA 1
ATOM 737 C C . TYR A 1 89 ? -1.125 5.534 23.846 1.00 85.81 89 TYR A C 1
ATOM 739 O O . TYR A 1 89 ? -1.384 4.982 24.912 1.00 85.81 89 TYR A O 1
ATOM 747 N N . LYS A 1 90 ? 0.107 5.965 23.547 1.00 89.75 90 LYS A N 1
ATOM 748 C CA . LYS A 1 90 ? 1.234 5.861 24.479 1.00 89.75 90 LYS A CA 1
ATOM 749 C C . LYS A 1 90 ? 0.994 6.677 25.751 1.00 89.75 90 LYS A C 1
ATOM 751 O O . LYS A 1 90 ? 1.234 6.163 26.830 1.00 89.75 90 LYS A O 1
ATOM 756 N N . ASN A 1 91 ? 0.493 7.906 25.631 1.00 88.38 91 ASN A N 1
ATOM 757 C CA . ASN A 1 91 ? 0.254 8.780 26.783 1.00 88.38 91 ASN A CA 1
ATOM 758 C C . ASN A 1 91 ? -0.922 8.325 27.663 1.00 88.38 91 ASN A C 1
ATOM 760 O O . ASN A 1 91 ? -0.897 8.574 28.858 1.00 88.38 91 ASN A O 1
ATOM 764 N N . ASN A 1 92 ? -1.942 7.681 27.086 1.00 81.62 92 ASN A N 1
ATOM 765 C CA . ASN A 1 92 ? -3.114 7.200 27.828 1.00 81.62 92 ASN A CA 1
ATOM 766 C C . ASN A 1 92 ? -2.899 5.839 28.515 1.00 81.62 92 ASN A C 1
ATOM 768 O O . ASN A 1 92 ? -3.721 5.450 29.338 1.00 81.62 92 ASN A O 1
ATOM 772 N N . ASN A 1 93 ? -1.845 5.103 28.148 1.00 67.12 93 ASN A N 1
ATOM 773 C CA . ASN A 1 93 ? -1.497 3.797 28.723 1.00 67.12 93 ASN A CA 1
ATOM 774 C C . ASN A 1 93 ? -0.258 3.862 29.640 1.00 67.12 93 ASN A C 1
ATOM 776 O O . ASN A 1 93 ? 0.373 2.832 29.885 1.00 67.12 93 ASN A O 1
ATOM 780 N N . ILE A 1 94 ? 0.104 5.064 30.105 1.00 51.84 94 ILE A N 1
ATOM 781 C CA . ILE A 1 94 ? 1.098 5.314 31.161 1.00 51.84 94 ILE A CA 1
ATOM 782 C C . ILE A 1 94 ? 0.357 5.789 32.407 1.00 51.84 94 ILE A C 1
ATOM 784 O O . ILE A 1 94 ? -0.546 6.641 32.249 1.00 51.84 94 ILE A O 1
#

Sequence (94 aa):
ARLANWSEYICYAGEFHLRPKFGWTKLNDEWELVFDNASGTYSPNAELLINLKKLLLFNFPGLNITTYDYKDPMLRDSIEQLEIIARRYKNNNI

Secondary structure (DSSP, 8-state):
-TTGGG-SS-S--S-EEEEETT-TT-TTS-EEEEEES--SS----GGGHHHHHHHHHHHSTT--EEEE-TT-HHHHHHHHHHHHHHHHHHHHT-